Protein AF-H9FLL6-F1 (afdb_monomer)

Sequence (78 aa):
PCFPTVTSLQDLASGAALAATIHCYCPQLLRLEEVCLKDPMSVADSLYNLQLVQDFCASRLPRGCPLSLEDLLYVPPP

Nearest PDB structures (foldseek):
  2qjz-assembly2_B  TM=8.113E-01  e=1.508E-01  Homo sapiens
  3byh-assembly1_B-1  TM=7.946E-01  e=3.208E+00  Homo sapiens
  1pxy-assembly1_A  TM=7.946E-01  e=5.624E+00  Arabidopsis thaliana

Secondary structure (DSSP, 8-state):
-------SGGGGTTSHHHHHHHHHH-TTTS-GGGS---SSPPHHHHHHHHHHHHHHHHHH-TT-----HHHHH-----

Solvent-accessible surface area (backbone atoms only — not comparable to full-atom values): 4843 Å² total; per-residue (Å²): 136,88,76,78,85,73,86,52,76,73,65,43,41,45,15,38,58,57,40,50,51,48,19,73,80,36,51,94,81,38,53,68,90,77,49,57,87,58,87,84,66,51,69,68,47,18,53,51,22,40,47,56,44,42,55,49,23,60,75,73,35,102,80,42,58,89,75,52,81,64,63,48,77,62,64,72,81,133

Radius of gyration: 12.12 Å; Cα contacts (8 Å, |Δi|>4): 75; chains: 1; bounding box: 31×28×34 Å

Organism: Macaca mulatta (NCBI:txid9544)

Structure (mmCIF, N/CA/C/O backbone):
data_AF-H9FLL6-F1
#
_entry.id   AF-H9FLL6-F1
#
loop_
_atom_site.group_PDB
_atom_site.id
_atom_site.type_symbol
_atom_site.label_atom_id
_atom_site.label_alt_id
_atom_site.label_comp_id
_atom_site.label_asym_id
_atom_site.label_entity_id
_atom_site.label_seq_id
_atom_site.pdbx_PDB_ins_code
_atom_site.Cartn_x
_atom_site.Cartn_y
_atom_site.Cartn_z
_atom_site.occupancy
_atom_site.B_iso_or_equiv
_atom_site.auth_seq_id
_atom_site.auth_comp_id
_atom_site.auth_asym_id
_atom_site.auth_atom_id
_atom_site.pdbx_PDB_model_num
ATOM 1 N N . PRO A 1 1 ? 0.896 19.030 -0.511 1.00 48.59 1 PRO A N 1
ATOM 2 C CA . PRO A 1 1 ? 1.406 17.737 -1.031 1.00 48.59 1 PRO A CA 1
ATOM 3 C C . PRO A 1 1 ? 1.166 17.636 -2.545 1.00 48.59 1 PRO A C 1
ATOM 5 O O . PRO A 1 1 ? 0.060 17.924 -2.990 1.00 48.59 1 PRO A O 1
ATOM 8 N N . CYS A 1 2 ? 2.200 17.311 -3.325 1.00 49.78 2 CYS A N 1
ATOM 9 C CA . CYS A 1 2 ? 2.072 17.045 -4.760 1.00 49.78 2 CYS A CA 1
ATOM 10 C C . CYS A 1 2 ? 1.736 15.559 -4.925 1.00 49.78 2 CYS A C 1
ATOM 12 O O . CYS A 1 2 ? 2.561 14.715 -4.580 1.00 49.78 2 CYS A O 1
ATOM 14 N N . PHE A 1 3 ? 0.518 15.243 -5.364 1.00 57.50 3 PHE A N 1
ATOM 15 C CA . PHE A 1 3 ? 0.128 13.867 -5.669 1.00 57.50 3 PHE A CA 1
ATOM 16 C C . PHE A 1 3 ? 0.562 13.566 -7.103 1.00 57.50 3 PHE A C 1
ATOM 18 O O . PHE A 1 3 ? 0.166 14.315 -7.999 1.00 57.50 3 PHE A O 1
ATOM 25 N N . PRO A 1 4 ? 1.398 12.541 -7.334 1.00 61.06 4 PRO A N 1
ATOM 26 C CA . PRO A 1 4 ? 1.833 12.202 -8.680 1.00 61.06 4 PRO A CA 1
ATOM 27 C C . PRO A 1 4 ? 0.617 11.858 -9.542 1.00 61.06 4 PRO A C 1
ATOM 29 O O . PRO A 1 4 ? -0.325 11.210 -9.081 1.00 61.06 4 PRO A O 1
ATOM 32 N N . THR A 1 5 ? 0.628 12.315 -10.793 1.00 71.81 5 THR A N 1
ATOM 33 C CA . THR A 1 5 ? -0.424 11.986 -11.754 1.00 71.81 5 THR A CA 1
ATOM 34 C C . THR A 1 5 ? -0.387 10.485 -12.021 1.00 71.81 5 THR A C 1
ATOM 36 O O . THR A 1 5 ? 0.548 9.994 -12.644 1.00 71.81 5 THR A O 1
ATOM 39 N N . VAL A 1 6 ? -1.403 9.763 -11.552 1.00 76.62 6 VAL A N 1
ATOM 40 C CA . VAL A 1 6 ? -1.618 8.352 -11.891 1.00 76.62 6 VAL A CA 1
ATOM 41 C C . VAL A 1 6 ? -2.204 8.312 -13.298 1.00 76.62 6 VAL A C 1
ATOM 43 O O . VAL A 1 6 ? -3.325 8.766 -13.524 1.00 76.62 6 VAL A O 1
ATOM 46 N N . THR A 1 7 ? -1.425 7.815 -14.252 1.00 78.81 7 THR A N 1
ATOM 47 C CA . THR A 1 7 ? -1.794 7.739 -15.673 1.00 78.81 7 THR A CA 1
ATOM 48 C C . THR A 1 7 ? -2.184 6.328 -16.099 1.00 78.81 7 THR A C 1
ATOM 50 O O . THR A 1 7 ? -2.959 6.161 -17.040 1.00 78.81 7 THR A O 1
ATOM 53 N N . SER A 1 8 ? -1.693 5.313 -15.386 1.00 77.25 8 SER A N 1
ATOM 54 C CA . SER A 1 8 ? -1.968 3.902 -15.642 1.00 77.25 8 SER A CA 1
ATO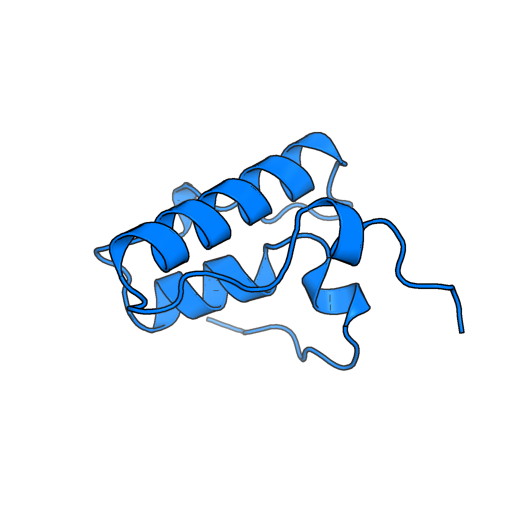M 55 C C . SER A 1 8 ? -2.106 3.103 -14.342 1.00 77.25 8 SER A C 1
ATOM 57 O O . SER A 1 8 ? -1.727 3.562 -13.265 1.00 77.25 8 SER A O 1
ATOM 59 N N . LEU A 1 9 ? -2.618 1.871 -14.436 1.00 76.12 9 LEU A N 1
ATOM 60 C CA . LEU A 1 9 ? -2.663 0.953 -13.289 1.00 76.1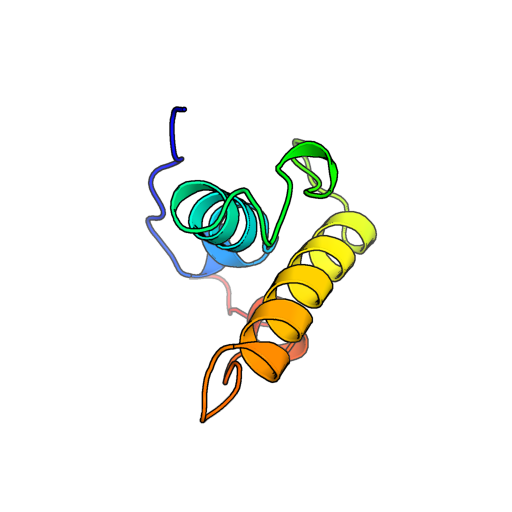2 9 LEU A CA 1
ATOM 61 C C . LEU A 1 9 ? -1.264 0.587 -12.767 1.00 76.12 9 LEU A C 1
ATOM 63 O O . LEU A 1 9 ? -1.126 0.297 -11.582 1.00 76.12 9 LEU A O 1
ATOM 67 N N . GLN A 1 10 ? -0.226 0.639 -13.611 1.00 76.81 10 GLN A N 1
ATOM 68 C CA . GLN A 1 10 ? 1.152 0.358 -13.188 1.00 76.81 10 GLN A CA 1
ATOM 69 C C . GLN A 1 10 ? 1.663 1.397 -12.182 1.00 76.81 10 GLN A C 1
ATOM 71 O O . GLN A 1 10 ? 2.402 1.045 -11.266 1.00 76.81 10 GLN A O 1
ATOM 76 N N . ASP A 1 11 ? 1.191 2.644 -12.268 1.00 80.44 11 ASP A N 1
ATOM 77 C CA . ASP A 1 11 ? 1.560 3.708 -11.323 1.00 80.44 11 ASP A CA 1
ATOM 78 C C . ASP A 1 11 ? 1.031 3.430 -9.899 1.00 80.44 11 ASP A C 1
ATOM 80 O O . ASP A 1 11 ? 1.485 4.030 -8.923 1.00 80.44 11 ASP A O 1
ATOM 84 N N . LEU A 1 12 ? 0.074 2.502 -9.763 1.00 84.75 12 LEU A N 1
ATOM 85 C CA . LEU A 1 12 ? -0.481 2.053 -8.485 1.00 84.75 12 LEU A CA 1
ATOM 86 C C . LEU A 1 12 ? 0.205 0.794 -7.938 1.00 84.75 12 LEU A C 1
ATOM 88 O O . LEU A 1 12 ? -0.026 0.442 -6.780 1.00 84.75 12 LEU A O 1
ATOM 92 N N . ALA A 1 13 ? 1.053 0.127 -8.730 1.00 83.31 13 ALA A N 1
ATOM 93 C CA . ALA A 1 13 ? 1.628 -1.176 -8.391 1.00 83.31 13 ALA A CA 1
ATOM 94 C C . ALA A 1 13 ? 2.506 -1.150 -7.133 1.00 83.31 13 ALA A C 1
ATOM 96 O O . ALA A 1 13 ? 2.556 -2.124 -6.389 1.00 83.31 13 ALA A O 1
ATOM 97 N N . SER A 1 14 ? 3.150 -0.018 -6.842 1.00 86.81 14 SER A N 1
ATOM 98 C CA . SER A 1 14 ? 3.951 0.155 -5.625 1.00 86.81 14 SER A CA 1
ATOM 99 C C . SER A 1 14 ? 3.117 0.391 -4.361 1.00 86.81 14 SER A C 1
ATOM 101 O O . SER A 1 14 ? 3.676 0.508 -3.272 1.00 86.81 14 SER A O 1
ATOM 103 N N . GLY A 1 15 ? 1.797 0.573 -4.483 1.00 89.31 15 GLY A N 1
ATOM 104 C CA . GLY A 1 15 ? 0.902 0.948 -3.385 1.00 89.31 15 GLY A CA 1
ATOM 105 C C . GLY A 1 15 ? 1.110 2.365 -2.833 1.00 89.31 15 GLY A C 1
ATOM 106 O O . GLY A 1 15 ? 0.252 2.862 -2.107 1.00 89.31 15 GLY A O 1
ATOM 107 N N . ALA A 1 16 ? 2.198 3.051 -3.199 1.00 91.00 16 ALA A N 1
ATOM 108 C CA . ALA A 1 16 ? 2.584 4.346 -2.647 1.00 91.00 16 ALA A CA 1
ATOM 109 C C . ALA A 1 16 ? 1.544 5.439 -2.931 1.00 91.00 16 ALA A C 1
ATOM 111 O O . ALA A 1 16 ? 1.140 6.167 -2.026 1.00 91.00 16 ALA A O 1
ATOM 112 N N . ALA A 1 17 ? 1.062 5.529 -4.176 1.00 89.50 17 ALA A N 1
ATOM 113 C CA . ALA A 1 17 ? 0.047 6.507 -4.564 1.00 89.50 17 ALA A CA 1
ATOM 114 C C . ALA A 1 17 ? -1.295 6.263 -3.848 1.00 89.50 17 ALA A C 1
ATOM 116 O O . ALA A 1 17 ? -1.946 7.211 -3.405 1.00 89.50 17 ALA A O 1
ATOM 117 N N . LEU A 1 18 ? -1.686 4.995 -3.671 1.00 89.94 18 LEU A N 1
ATOM 118 C CA . LEU A 1 18 ? -2.900 4.617 -2.939 1.00 89.94 18 LEU A CA 1
ATOM 119 C C . LEU A 1 18 ? -2.782 4.970 -1.453 1.00 89.94 18 LEU A C 1
ATOM 121 O O . LEU A 1 18 ? -3.659 5.637 -0.907 1.00 89.94 18 LEU A O 1
ATOM 125 N N . ALA A 1 19 ? -1.675 4.592 -0.817 1.00 92.31 19 ALA A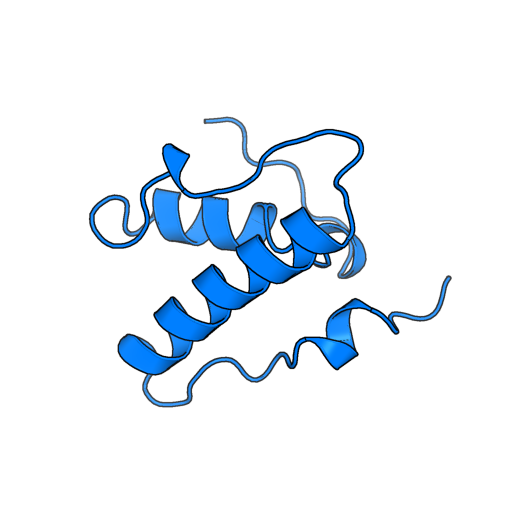 N 1
ATOM 126 C CA . ALA A 1 19 ? -1.396 4.892 0.582 1.00 92.31 19 ALA A CA 1
ATOM 127 C C . ALA A 1 19 ? -1.323 6.410 0.842 1.00 92.31 19 ALA A C 1
ATOM 129 O O . ALA A 1 19 ? -1.940 6.913 1.781 1.00 92.31 19 ALA A O 1
ATOM 130 N N . ALA A 1 20 ? -0.662 7.172 -0.034 1.00 92.25 20 ALA A N 1
ATOM 131 C CA . ALA A 1 20 ? -0.629 8.632 0.045 1.00 92.25 20 ALA A CA 1
ATOM 132 C C . ALA A 1 20 ? -2.026 9.256 -0.118 1.00 92.25 20 ALA A C 1
ATOM 134 O O . ALA A 1 20 ? -2.354 10.224 0.569 1.00 92.25 20 ALA A O 1
ATOM 135 N N . THR A 1 21 ? -2.868 8.687 -0.985 1.00 90.94 21 THR A N 1
ATOM 136 C CA . THR A 1 21 ? -4.264 9.120 -1.151 1.00 90.94 21 THR A CA 1
ATOM 137 C C . THR A 1 21 ? -5.071 8.854 0.119 1.00 90.94 21 THR A C 1
ATOM 139 O O . THR A 1 21 ? -5.755 9.756 0.600 1.00 90.94 21 THR A O 1
ATOM 142 N N . ILE A 1 22 ? -4.943 7.665 0.719 1.00 92.25 22 ILE A N 1
ATOM 143 C CA . ILE A 1 22 ? -5.575 7.340 2.006 1.00 92.25 22 ILE A CA 1
ATOM 144 C C . ILE A 1 22 ? -5.129 8.334 3.081 1.00 92.25 22 ILE A C 1
ATOM 146 O O . ILE A 1 22 ? -5.983 8.916 3.744 1.00 92.25 22 ILE A O 1
ATOM 150 N N . HIS A 1 23 ? -3.824 8.589 3.215 1.00 93.19 23 HIS A N 1
ATOM 151 C CA . HIS A 1 23 ? -3.298 9.588 4.149 1.00 93.19 23 HIS A CA 1
ATOM 152 C C . HIS A 1 23 ? -3.905 10.976 3.904 1.00 93.19 23 HIS A C 1
ATOM 154 O O . HIS A 1 23 ? -4.247 11.682 4.846 1.00 93.19 23 HIS A O 1
ATOM 160 N N . CYS A 1 24 ? -4.081 11.371 2.643 1.00 91.75 24 CYS A N 1
ATOM 161 C CA . CYS A 1 24 ? -4.614 12.685 2.310 1.00 91.75 24 CYS A CA 1
ATOM 162 C C . CYS A 1 24 ? -6.061 12.892 2.784 1.00 91.75 24 CYS A C 1
ATOM 164 O O . CYS A 1 24 ? -6.425 14.005 3.162 1.00 91.75 24 CYS A O 1
ATOM 166 N N . TYR A 1 25 ? -6.882 11.838 2.771 1.00 91.44 25 TYR A N 1
ATOM 167 C CA . TYR A 1 25 ? -8.269 11.893 3.246 1.00 91.44 25 TYR A CA 1
ATOM 168 C C . TYR A 1 25 ? -8.417 11.519 4.725 1.00 91.44 25 TYR A C 1
ATOM 170 O O . TYR A 1 25 ? -9.348 11.969 5.390 1.00 91.44 25 TYR A O 1
ATOM 178 N N . CYS A 1 26 ? -7.540 10.662 5.237 1.00 91.94 26 CYS A N 1
ATOM 179 C CA . CYS A 1 26 ? -7.619 10.062 6.565 1.00 91.94 26 CYS A CA 1
ATOM 180 C C . CYS A 1 26 ? -6.234 10.035 7.240 1.00 91.94 26 CYS A C 1
ATOM 182 O O . CYS A 1 26 ? -5.737 8.953 7.574 1.00 91.94 26 CYS A O 1
ATOM 184 N N . PRO A 1 27 ? -5.600 11.197 7.482 1.00 93.19 27 PRO A N 1
ATOM 185 C CA . PRO A 1 27 ? -4.233 11.262 8.009 1.00 93.19 27 PRO A CA 1
ATOM 186 C C . PRO A 1 27 ? -4.079 10.630 9.400 1.00 93.19 27 PRO A C 1
ATOM 188 O O . PRO A 1 27 ? -2.991 10.207 9.776 1.00 93.19 27 PRO A O 1
ATOM 191 N N . GLN A 1 28 ? -5.174 10.545 10.156 1.00 93.56 28 GLN A N 1
ATOM 192 C CA . GLN A 1 28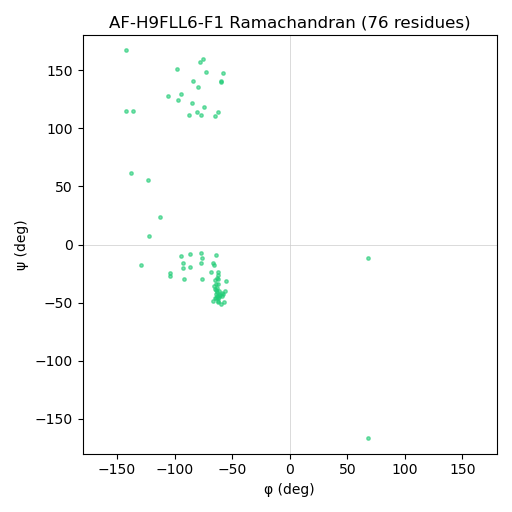 ? -5.257 9.903 11.465 1.00 93.56 28 GLN A CA 1
ATOM 193 C C . GLN A 1 28 ? -5.319 8.369 11.408 1.00 93.56 28 GLN A C 1
ATOM 195 O O . GLN A 1 28 ? -5.163 7.722 12.438 1.00 93.56 28 GLN A O 1
ATOM 200 N N . LEU A 1 29 ? -5.610 7.791 10.238 1.00 92.19 29 LEU A N 1
ATOM 201 C CA . LEU A 1 29 ? -5.731 6.341 10.050 1.00 92.19 29 LEU A CA 1
ATOM 202 C C . LEU A 1 29 ? -4.518 5.732 9.350 1.00 92.19 29 LEU A C 1
ATOM 204 O O . LEU A 1 29 ? -4.244 4.555 9.553 1.00 92.19 29 LEU A O 1
ATOM 208 N N . LEU A 1 30 ? -3.813 6.519 8.540 1.00 94.06 30 LEU A N 1
ATOM 209 C CA . LEU A 1 30 ? -2.562 6.123 7.911 1.00 94.06 30 LEU A CA 1
ATOM 210 C C . LEU A 1 30 ? -1.635 7.332 7.888 1.00 94.06 30 LEU A C 1
ATOM 212 O O . LEU A 1 30 ? -1.931 8.340 7.234 1.00 94.06 30 LEU A O 1
ATOM 216 N N . ARG A 1 31 ? -0.522 7.257 8.617 1.00 94.38 31 ARG A N 1
ATOM 217 C CA . ARG A 1 31 ? 0.446 8.352 8.650 1.00 94.38 31 ARG A CA 1
ATOM 218 C C . ARG A 1 31 ? 1.376 8.222 7.454 1.00 94.38 31 ARG A C 1
ATOM 220 O O . ARG A 1 31 ? 1.796 7.127 7.097 1.00 94.38 31 ARG A O 1
ATOM 227 N N . LEU A 1 32 ? 1.734 9.348 6.843 1.00 92.81 32 LEU A N 1
ATOM 228 C CA . LEU A 1 32 ? 2.587 9.337 5.652 1.00 92.81 32 LEU A CA 1
ATOM 229 C C . LEU A 1 32 ? 3.984 8.762 5.929 1.00 92.81 32 LEU A C 1
ATOM 231 O O . LEU A 1 32 ? 4.590 8.175 5.046 1.00 92.81 32 LEU A O 1
ATOM 235 N N . GLU A 1 33 ? 4.473 8.902 7.160 1.00 93.56 33 GLU A N 1
ATOM 236 C CA . GLU A 1 33 ? 5.743 8.336 7.634 1.00 93.56 33 GLU A CA 1
ATOM 237 C C . GLU A 1 33 ? 5.771 6.801 7.671 1.00 93.56 33 GLU A C 1
ATOM 239 O O . GLU A 1 33 ? 6.846 6.208 7.698 1.00 93.56 33 GLU A O 1
ATOM 244 N N . GLU A 1 34 ? 4.601 6.162 7.638 1.00 93.19 34 GLU A N 1
ATOM 245 C CA . GLU A 1 34 ? 4.459 4.709 7.524 1.00 93.19 34 GLU A CA 1
ATOM 246 C C . GLU A 1 34 ? 4.456 4.265 6.057 1.00 93.19 34 GLU A C 1
ATOM 248 O O . GLU A 1 34 ? 4.525 3.078 5.784 1.00 93.19 34 GLU A O 1
ATOM 253 N N . VAL A 1 35 ? 4.403 5.188 5.091 1.00 94.12 35 VAL A N 1
ATOM 254 C CA . VAL A 1 35 ? 4.399 4.863 3.661 1.00 94.12 35 VAL A CA 1
ATOM 255 C C . VAL A 1 35 ? 5.818 4.924 3.112 1.00 94.12 35 VAL A C 1
ATOM 257 O O . VAL A 1 35 ? 6.525 5.924 3.241 1.00 94.12 35 VAL A O 1
ATOM 260 N N . CYS A 1 36 ? 6.234 3.869 2.420 1.00 93.62 36 CYS A N 1
ATOM 261 C CA . CYS A 1 36 ? 7.487 3.875 1.685 1.00 93.62 36 CYS A CA 1
ATOM 262 C C . CYS A 1 36 ? 7.330 4.729 0.415 1.00 93.62 36 CYS A C 1
ATOM 264 O O . CYS A 1 36 ? 6.536 4.400 -0.462 1.00 93.62 36 CYS A O 1
ATOM 266 N N . LEU A 1 37 ? 8.106 5.815 0.304 1.00 90.56 37 LEU A N 1
ATOM 267 C CA . LEU A 1 37 ? 8.116 6.768 -0.823 1.00 90.56 37 LEU A CA 1
ATOM 268 C C . LEU A 1 37 ? 9.529 6.890 -1.435 1.00 90.56 37 LEU A C 1
ATOM 270 O O . LEU A 1 37 ? 10.124 7.963 -1.471 1.00 90.56 37 LEU A O 1
ATOM 274 N N . LYS A 1 38 ? 10.105 5.757 -1.842 1.00 86.75 38 LYS A N 1
ATOM 275 C CA . LYS A 1 38 ? 11.438 5.633 -2.455 1.00 86.75 38 LYS A CA 1
ATOM 276 C C . LYS A 1 38 ? 11.347 5.559 -3.982 1.00 86.75 38 LYS A C 1
ATOM 278 O O . LYS A 1 38 ? 10.382 5.014 -4.510 1.00 86.75 38 LYS A O 1
ATOM 283 N N . ASP A 1 39 ? 12.392 6.028 -4.659 1.00 82.50 39 ASP A N 1
ATOM 284 C CA . ASP A 1 39 ? 12.574 5.898 -6.107 1.00 82.50 39 ASP A CA 1
ATOM 285 C C . ASP A 1 39 ? 14.033 5.485 -6.419 1.00 82.50 39 ASP A C 1
ATOM 287 O O . ASP A 1 39 ? 14.951 6.239 -6.080 1.00 82.50 39 ASP A O 1
ATOM 291 N N . PRO A 1 40 ? 14.291 4.287 -6.983 1.00 81.56 40 PRO A N 1
ATOM 292 C CA . PRO A 1 40 ? 13.318 3.243 -7.301 1.00 81.56 40 PRO A CA 1
ATOM 293 C C . PRO A 1 40 ? 12.798 2.540 -6.038 1.00 81.56 40 PRO A C 1
ATOM 295 O O . PRO A 1 40 ? 13.508 2.380 -5.041 1.00 81.56 40 PRO A O 1
ATOM 298 N N . MET A 1 41 ? 11.547 2.086 -6.080 1.00 85.19 41 MET A N 1
ATOM 299 C CA . MET A 1 41 ? 10.950 1.311 -4.993 1.00 85.19 41 MET A CA 1
ATOM 300 C C . MET A 1 41 ? 11.400 -0.154 -5.048 1.00 85.19 41 MET A C 1
ATOM 302 O O . MET A 1 41 ? 11.388 -0.770 -6.113 1.00 85.19 41 MET A O 1
ATOM 306 N N . SER A 1 42 ? 11.774 -0.740 -3.903 1.00 90.38 42 SER A N 1
ATOM 307 C CA . SER A 1 42 ? 12.028 -2.183 -3.842 1.00 90.38 42 SER A CA 1
ATOM 308 C C . SER A 1 42 ? 10.716 -2.975 -3.858 1.00 90.38 42 SER A C 1
ATOM 310 O O . SER A 1 42 ? 9.652 -2.460 -3.500 1.00 90.38 42 SER A O 1
ATOM 312 N N . VAL A 1 43 ? 10.785 -4.258 -4.228 1.00 87.81 43 VAL A N 1
ATOM 313 C CA . VAL A 1 43 ? 9.619 -5.155 -4.152 1.00 87.81 43 VAL A CA 1
ATOM 314 C C . VAL A 1 43 ? 9.108 -5.232 -2.713 1.00 87.81 43 VAL A C 1
ATOM 316 O O . VAL A 1 43 ? 7.914 -5.091 -2.492 1.00 87.81 43 VAL A O 1
ATOM 319 N N . ALA A 1 44 ? 9.997 -5.362 -1.724 1.00 89.88 44 ALA A N 1
ATOM 320 C CA . ALA A 1 44 ? 9.608 -5.420 -0.315 1.00 89.88 44 ALA A CA 1
ATOM 321 C C . ALA A 1 44 ? 8.877 -4.146 0.146 1.00 89.88 44 ALA A C 1
ATOM 323 O O . ALA A 1 44 ? 7.844 -4.243 0.804 1.00 89.88 44 ALA A O 1
ATOM 324 N N . ASP A 1 45 ? 9.368 -2.966 -0.248 1.00 91.44 45 ASP A N 1
ATOM 325 C CA . ASP A 1 45 ? 8.711 -1.687 0.053 1.00 91.44 45 ASP A CA 1
ATOM 326 C C . ASP A 1 45 ? 7.333 -1.582 -0.629 1.00 91.44 45 ASP A C 1
ATOM 328 O O . ASP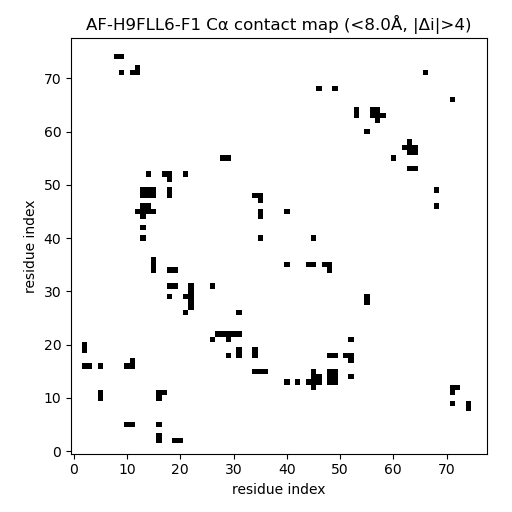 A 1 45 ? 6.373 -1.112 -0.019 1.00 91.44 45 ASP A O 1
ATOM 332 N N . SER A 1 46 ? 7.217 -2.068 -1.871 1.00 90.00 46 SER A N 1
ATOM 333 C CA . SER A 1 46 ? 5.942 -2.121 -2.603 1.00 90.00 46 SER A CA 1
ATOM 334 C C . SER A 1 46 ? 4.932 -3.022 -1.893 1.00 90.00 46 SER A C 1
ATOM 336 O O . SER A 1 46 ? 3.803 -2.612 -1.637 1.00 90.00 46 SER A O 1
ATOM 338 N N . LEU A 1 47 ? 5.346 -4.238 -1.519 1.00 89.69 47 LEU A N 1
ATOM 339 C CA . LEU A 1 47 ? 4.485 -5.18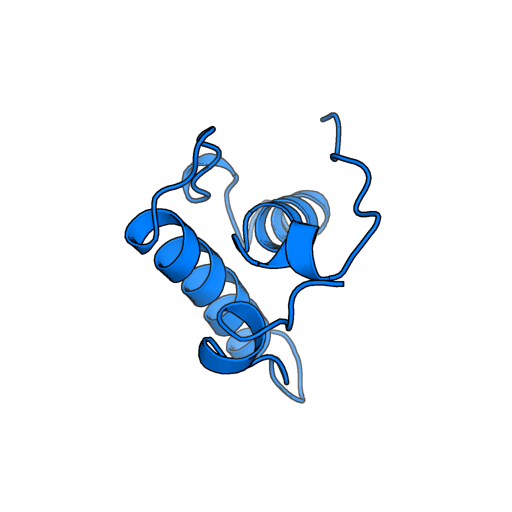5 -0.808 1.00 89.69 47 LEU A CA 1
ATOM 340 C C . LEU A 1 47 ? 4.027 -4.624 0.539 1.00 89.69 47 LEU A C 1
ATOM 342 O O . LEU A 1 47 ? 2.864 -4.775 0.905 1.00 89.69 47 LEU A O 1
ATOM 346 N N . TYR A 1 48 ? 4.923 -3.942 1.251 1.00 93.00 48 TYR A N 1
ATOM 347 C CA . TYR A 1 48 ? 4.602 -3.301 2.518 1.00 93.00 48 TYR A CA 1
ATOM 348 C C . TYR A 1 48 ? 3.536 -2.206 2.358 1.00 93.00 48 TYR A C 1
ATOM 350 O O . TYR A 1 48 ? 2.524 -2.226 3.058 1.00 93.00 48 TYR A O 1
ATOM 358 N N . ASN A 1 49 ? 3.700 -1.304 1.386 1.00 92.81 49 ASN A N 1
ATOM 359 C CA . ASN A 1 49 ? 2.692 -0.288 1.076 1.00 92.81 49 ASN A CA 1
ATOM 360 C C . ASN A 1 49 ? 1.337 -0.905 0.709 1.00 92.81 49 ASN A C 1
ATOM 362 O O . ASN A 1 49 ? 0.292 -0.429 1.151 1.00 92.81 49 ASN A O 1
ATOM 366 N N . LEU A 1 50 ? 1.340 -1.972 -0.093 1.00 90.12 50 LEU A N 1
ATOM 367 C CA . LEU A 1 50 ? 0.116 -2.668 -0.479 1.00 90.12 50 LEU A CA 1
ATOM 368 C C . LEU A 1 50 ? -0.572 -3.346 0.705 1.00 90.12 50 LEU A C 1
ATOM 370 O O . LEU A 1 50 ? -1.801 -3.337 0.764 1.00 90.12 50 LEU A O 1
ATOM 374 N N . GLN A 1 51 ? 0.189 -3.876 1.662 1.00 91.12 51 GLN A N 1
ATOM 375 C CA . GLN A 1 51 ? -0.373 -4.421 2.895 1.00 91.12 51 GLN A CA 1
ATOM 376 C C . GLN A 1 51 ? -1.084 -3.332 3.708 1.00 91.12 51 GLN A C 1
ATOM 378 O O . GLN A 1 51 ? -2.218 -3.539 4.129 1.00 91.12 51 GLN A O 1
ATOM 383 N N . LEU A 1 52 ? -0.484 -2.144 3.848 1.00 92.56 52 LEU A N 1
ATOM 384 C CA . LEU A 1 52 ? -1.121 -1.012 4.539 1.00 92.56 52 LEU A CA 1
ATOM 385 C C . LEU A 1 52 ? -2.455 -0.619 3.889 1.00 92.56 52 LEU A C 1
ATOM 387 O O . LEU A 1 52 ? -3.443 -0.360 4.580 1.00 92.56 52 LEU A O 1
ATOM 391 N N . VAL A 1 53 ? -2.501 -0.600 2.553 1.00 91.12 53 VAL A N 1
ATOM 392 C CA . VAL A 1 53 ? -3.730 -0.329 1.794 1.00 91.12 53 VAL A CA 1
ATOM 393 C C . VAL A 1 53 ? -4.772 -1.423 2.042 1.00 91.12 53 VAL A C 1
ATOM 395 O O . VAL A 1 53 ? -5.932 -1.109 2.311 1.00 91.12 53 VAL A O 1
ATOM 398 N N . GLN A 1 54 ? -4.376 -2.698 1.995 1.00 89.00 54 GLN A N 1
ATOM 399 C CA . GLN A 1 54 ? -5.279 -3.821 2.256 1.00 89.00 54 GLN A CA 1
ATOM 400 C C . GLN A 1 54 ? -5.845 -3.787 3.678 1.00 89.00 54 GLN A C 1
ATOM 402 O O . GLN A 1 54 ? -7.057 -3.924 3.840 1.00 89.00 54 GLN A O 1
ATOM 407 N N . ASP A 1 55 ? -5.014 -3.535 4.688 1.00 90.38 55 ASP A N 1
ATOM 408 C CA . ASP A 1 55 ? -5.429 -3.459 6.092 1.00 90.38 55 ASP A CA 1
ATOM 409 C C . ASP A 1 55 ? -6.413 -2.304 6.324 1.00 90.38 55 ASP A C 1
ATOM 411 O O . ASP A 1 55 ? -7.437 -2.451 7.009 1.00 90.38 55 ASP A O 1
ATOM 415 N N . PHE A 1 56 ? -6.160 -1.150 5.698 1.00 91.50 56 PHE A N 1
ATOM 416 C CA . PHE A 1 56 ? -7.098 -0.033 5.708 1.00 91.50 56 PHE A CA 1
ATOM 417 C C . PHE A 1 56 ? -8.439 -0.435 5.085 1.00 91.50 56 PHE A C 1
ATOM 419 O O . PHE A 1 56 ? -9.495 -0.254 5.694 1.00 91.50 56 PHE A O 1
ATOM 426 N N . CYS A 1 57 ? -8.420 -1.022 3.889 1.00 89.44 57 CYS A N 1
ATOM 427 C CA . CYS A 1 57 ? -9.637 -1.421 3.196 1.00 89.44 57 CYS A CA 1
ATOM 428 C C . CYS A 1 57 ? -10.415 -2.503 3.955 1.00 89.44 57 CYS A C 1
ATOM 430 O O . CYS A 1 57 ? -11.631 -2.390 4.079 1.00 89.44 57 CYS A O 1
ATOM 432 N N . ALA A 1 58 ? -9.742 -3.515 4.502 1.00 87.94 58 ALA A N 1
ATOM 433 C CA . ALA A 1 58 ? -10.367 -4.579 5.285 1.00 87.94 58 ALA A CA 1
ATOM 434 C C . ALA A 1 58 ? -11.046 -4.041 6.553 1.00 87.94 58 ALA A C 1
ATOM 436 O O . ALA A 1 58 ? -12.088 -4.544 6.968 1.00 87.94 58 ALA A O 1
ATOM 437 N N . SER A 1 59 ? -10.477 -2.997 7.159 1.00 88.81 59 SER A N 1
ATOM 438 C CA . SER A 1 59 ? -10.977 -2.427 8.410 1.00 88.81 59 SER A CA 1
ATOM 439 C C . SER A 1 59 ? -11.967 -1.269 8.237 1.00 88.81 59 SER A C 1
ATOM 441 O O . SER A 1 59 ? -12.632 -0.900 9.211 1.00 88.81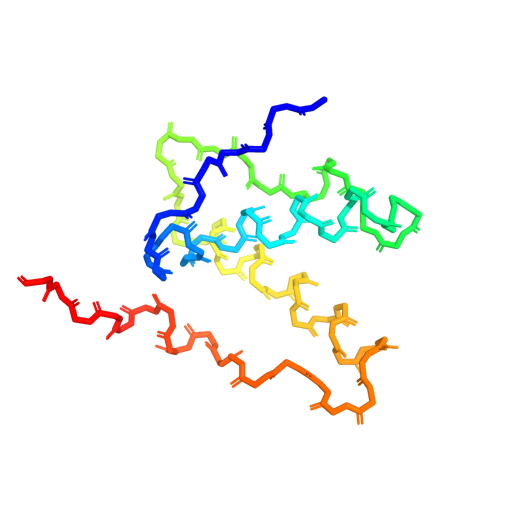 59 SER A O 1
ATOM 443 N N . ARG A 1 60 ? -12.053 -0.652 7.048 1.00 87.38 60 ARG A N 1
ATOM 444 C CA . ARG A 1 60 ? -12.840 0.577 6.813 1.00 87.38 60 ARG A CA 1
ATOM 445 C C . ARG A 1 60 ? -13.792 0.516 5.623 1.00 87.38 60 ARG A C 1
ATOM 447 O O . ARG A 1 60 ? -14.705 1.336 5.566 1.00 87.38 60 ARG A O 1
ATOM 454 N N . LEU A 1 61 ? -13.623 -0.427 4.695 1.00 85.12 61 LEU A N 1
ATOM 455 C CA . LEU A 1 61 ? -14.527 -0.596 3.559 1.00 85.12 61 LEU A CA 1
ATOM 456 C C . LEU A 1 61 ? -15.416 -1.830 3.770 1.00 85.12 61 LEU A C 1
ATOM 458 O O . LEU A 1 61 ? -14.901 -2.929 3.962 1.00 85.12 61 LEU A O 1
ATOM 462 N N . PRO A 1 62 ? -16.752 -1.706 3.654 1.00 73.38 62 PRO A N 1
ATOM 463 C CA . PRO A 1 62 ? -17.689 -2.804 3.916 1.00 73.38 62 PRO A CA 1
ATOM 464 C C . PRO A 1 62 ? -17.557 -3.999 2.952 1.00 73.38 62 PRO A C 1
ATOM 466 O O . PRO A 1 62 ? -18.184 -5.031 3.169 1.00 73.38 62 PRO A O 1
ATOM 469 N N . ARG A 1 63 ? -16.768 -3.866 1.877 1.00 72.50 63 ARG A N 1
ATOM 470 C CA . ARG A 1 63 ? -16.486 -4.918 0.886 1.00 72.50 63 ARG A CA 1
ATOM 471 C C . ARG A 1 63 ? -14.989 -5.236 0.730 1.00 72.50 63 ARG A C 1
ATOM 473 O O . ARG A 1 63 ? -14.641 -6.002 -0.161 1.00 72.50 63 ARG A O 1
ATOM 480 N N . GLY A 1 64 ? -14.124 -4.677 1.581 1.00 69.56 64 GLY A N 1
ATOM 481 C CA . GLY A 1 64 ? -12.669 -4.851 1.489 1.00 69.56 64 GLY A CA 1
ATOM 482 C C . GLY A 1 64 ? -12.033 -4.190 0.257 1.00 69.56 64 GLY A C 1
ATOM 483 O O . GLY A 1 64 ? -12.654 -3.356 -0.406 1.00 69.56 64 GLY A O 1
ATOM 484 N N . CYS A 1 65 ? -10.773 -4.544 -0.023 1.00 70.69 65 CYS A N 1
ATOM 485 C CA . CYS A 1 65 ? -10.080 -4.188 -1.265 1.00 70.69 65 CYS A CA 1
ATOM 486 C C . CYS A 1 65 ? -10.181 -5.368 -2.243 1.00 70.69 65 CYS A C 1
ATOM 488 O O . CYS A 1 65 ? -9.769 -6.464 -1.870 1.00 70.69 65 CYS A O 1
ATOM 490 N N . PRO A 1 66 ? -10.694 -5.185 -3.472 1.00 63.88 66 PRO A N 1
ATOM 491 C CA . PRO A 1 66 ? -10.735 -6.259 -4.464 1.00 63.88 66 PRO A CA 1
ATOM 492 C C . PRO A 1 66 ? -9.371 -6.532 -5.118 1.00 63.88 66 PRO A C 1
ATOM 494 O O . PRO A 1 66 ? -9.248 -7.523 -5.824 1.00 63.88 66 PRO A O 1
ATOM 497 N N . LEU A 1 67 ? -8.376 -5.659 -4.921 1.00 63.91 67 LEU A N 1
ATOM 498 C CA . LEU A 1 67 ? -7.036 -5.826 -5.481 1.00 63.91 67 LEU A CA 1
ATOM 499 C C . LEU A 1 67 ? -6.241 -6.793 -4.608 1.00 63.91 67 LEU A C 1
ATOM 501 O O . LEU A 1 67 ? -5.923 -6.471 -3.459 1.00 63.91 67 LEU A O 1
ATOM 505 N N . SER A 1 68 ? -5.908 -7.959 -5.156 1.00 64.94 68 SER A N 1
ATOM 506 C CA . SER A 1 68 ? -4.923 -8.839 -4.540 1.00 64.94 68 SER A CA 1
ATOM 507 C C . SER A 1 68 ? -3.507 -8.323 -4.816 1.00 64.94 68 SER A C 1
ATOM 509 O O . SER A 1 68 ? -3.252 -7.603 -5.784 1.00 64.94 68 SER A O 1
ATOM 511 N N . LEU A 1 69 ? -2.559 -8.707 -3.959 1.00 60.91 69 LEU A N 1
ATOM 512 C CA . LEU A 1 69 ? -1.130 -8.421 -4.141 1.00 60.91 69 LEU A CA 1
ATOM 513 C C . LEU A 1 69 ? -0.611 -8.942 -5.500 1.00 60.91 69 LEU A C 1
ATOM 515 O O . LEU A 1 69 ? 0.299 -8.368 -6.095 1.00 60.91 69 LEU A O 1
ATOM 519 N N . GLU A 1 70 ? -1.209 -10.034 -5.978 1.00 61.00 70 GLU A N 1
ATOM 520 C CA . GLU A 1 70 ? -0.850 -10.741 -7.206 1.00 61.00 70 GLU A CA 1
ATOM 521 C C . GLU A 1 70 ? -1.339 -9.994 -8.461 1.00 61.00 70 GLU A C 1
ATOM 523 O O . GLU A 1 70 ? -0.647 -10.006 -9.479 1.00 61.00 70 GLU A O 1
ATOM 528 N N . ASP A 1 71 ? -2.445 -9.243 -8.374 1.00 61.12 71 ASP A N 1
ATOM 529 C CA . ASP A 1 71 ? -2.999 -8.461 -9.494 1.00 61.12 71 ASP A CA 1
ATOM 530 C C . ASP A 1 71 ? -2.114 -7.266 -9.895 1.00 61.12 71 ASP A C 1
ATOM 532 O O . ASP A 1 71 ? -2.164 -6.799 -11.033 1.00 61.12 71 ASP A O 1
ATOM 536 N N . LEU A 1 72 ? -1.283 -6.766 -8.974 1.00 56.56 72 LEU A N 1
ATOM 537 C CA . LEU A 1 72 ? -0.412 -5.605 -9.200 1.00 56.56 72 LEU A CA 1
ATOM 538 C C . LEU A 1 72 ? 0.995 -5.985 -9.680 1.00 56.56 72 LEU A C 1
ATOM 540 O O . LEU A 1 72 ? 1.677 -5.157 -10.282 1.00 56.56 72 LEU A O 1
ATOM 544 N N . LEU A 1 73 ? 1.417 -7.234 -9.460 1.00 56.09 73 LEU A N 1
ATOM 545 C CA . LEU A 1 73 ? 2.703 -7.766 -9.929 1.00 56.09 73 LEU A CA 1
ATOM 546 C C . LEU A 1 73 ? 2.633 -8.327 -11.359 1.00 56.09 73 LEU A C 1
ATOM 548 O O . LEU A 1 73 ? 3.668 -8.448 -12.011 1.00 56.09 73 LEU A O 1
ATOM 552 N N . TYR A 1 74 ? 1.431 -8.640 -11.854 1.00 59.78 74 TYR A N 1
ATOM 553 C CA . TYR A 1 74 ? 1.203 -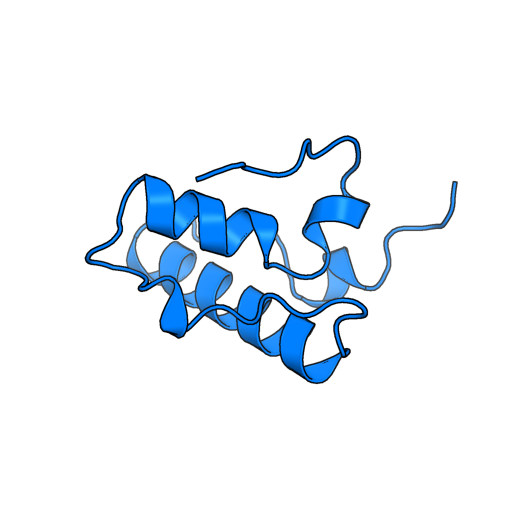9.251 -13.169 1.00 59.78 74 TYR A CA 1
ATOM 554 C C . TYR A 1 74 ? 0.490 -8.337 -14.173 1.00 59.78 74 TYR A C 1
ATOM 556 O O . TYR A 1 74 ? -0.108 -8.836 -15.127 1.00 59.78 74 TYR A O 1
ATOM 564 N N . VAL A 1 75 ? 0.556 -7.008 -14.014 1.00 56.16 75 VAL A N 1
ATOM 565 C CA . VAL A 1 75 ? 0.054 -6.108 -15.065 1.00 56.16 75 VAL A CA 1
ATOM 566 C C . VAL A 1 75 ? 0.888 -6.358 -16.329 1.00 56.16 75 VAL A C 1
ATOM 568 O O . VAL A 1 75 ? 2.097 -6.107 -16.303 1.00 56.16 75 VAL A O 1
ATOM 571 N N . PRO A 1 76 ? 0.296 -6.881 -17.421 1.00 49.12 76 PRO A N 1
ATOM 572 C CA . PRO A 1 76 ? 1.053 -7.157 -18.629 1.00 49.12 76 PRO A CA 1
ATOM 573 C C . PRO A 1 76 ? 1.665 -5.846 -19.144 1.00 49.12 76 PRO A C 1
ATOM 575 O O . PRO A 1 76 ? 1.017 -4.794 -19.058 1.00 49.12 76 PRO A O 1
ATOM 578 N N . PRO A 1 77 ? 2.914 -5.873 -19.642 1.00 52.19 77 PRO A N 1
ATOM 579 C CA . PRO A 1 77 ? 3.471 -4.715 -20.323 1.00 52.19 77 PRO A CA 1
ATOM 580 C C . PRO A 1 77 ? 2.569 -4.343 -21.518 1.00 52.19 77 PRO A C 1
ATOM 582 O O . PRO A 1 77 ? 1.936 -5.239 -22.086 1.00 52.19 77 PRO A O 1
ATOM 585 N N . PRO A 1 78 ? 2.468 -3.045 -21.859 1.00 53.75 78 PRO A N 1
ATOM 586 C CA . PRO A 1 78 ? 1.712 -2.594 -23.025 1.00 53.75 78 PRO A CA 1
ATOM 587 C C . PRO A 1 78 ? 2.225 -3.208 -24.335 1.00 53.75 78 PRO A C 1
ATOM 589 O O . PRO A 1 78 ? 3.438 -3.513 -24.423 1.00 53.75 78 PRO A O 1
#

InterPro domains:
  IPR001715 Calponin homology domain [PS50021] (1-78)
  IPR022613 CASAMP, second calponin-homology domain [PF11971] (1-75)
  IPR032940 Calmodulin-regulated spectrin-associated protein [PTHR21595] (1-77)
  IPR036872 CH domain superfamily [SSF47576] (10-74)

pLDDT: mean 80.92, std 13.94, range [4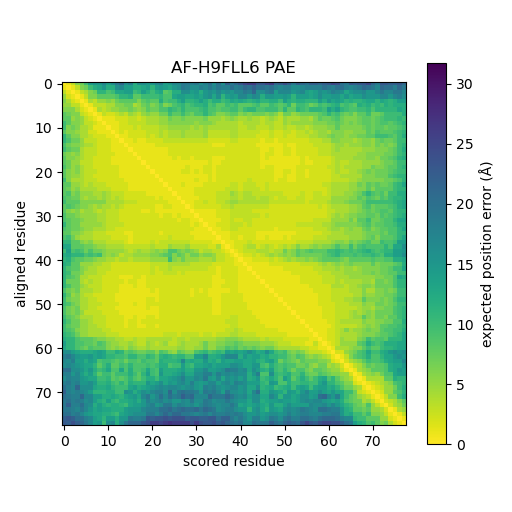8.59, 94.38]

Foldseek 3Di:
DDQDDDPDLLVCLLLQSVLVVCCVVCVVLHPNVQQDDDVVDDPVSSVSSVVSNQVCQVVPPPVTDPDDNVNSVPPDDD

Mean predicted aligned error: 6.59 Å